Protein AF-A0A6P2AB53-F1 (afdb_monomer_lite)

Secondary structure (DSSP, 8-state):
-HHHHHHHHHHTT--HHHHHHHHH-S--S---------S--HHHHHHHHHH-TT--HHHHHHHHTS-HHHHHHHHHHTT--------

Structure (mmCIF, N/CA/C/O backbone):
data_AF-A0A6P2AB53-F1
#
_entry.id   AF-A0A6P2AB53-F1
#
loop_
_atom_site.group_PDB
_atom_site.id
_atom_site.type_symbol
_atom_site.label_atom_id
_atom_site.label_alt_id
_atom_site.label_comp_id
_atom_site.label_asym_id
_atom_site.label_entity_id
_atom_site.label_seq_id
_atom_site.pdbx_PDB_ins_code
_atom_site.Cartn_x
_atom_site.Cartn_y
_atom_site.Cartn_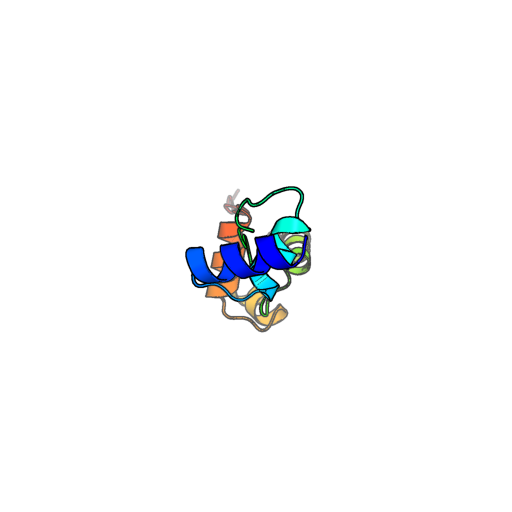z
_atom_site.occupancy
_atom_site.B_iso_or_equiv
_atom_site.auth_seq_id
_atom_site.auth_comp_id
_atom_site.auth_asym_id
_atom_site.auth_atom_id
_atom_site.pdbx_PDB_model_num
ATOM 1 N N . MET A 1 1 ? 16.156 2.129 -39.135 1.00 57.44 1 MET A N 1
ATOM 2 C CA . MET A 1 1 ? 15.691 2.155 -37.725 1.00 57.44 1 MET A CA 1
ATOM 3 C C . MET A 1 1 ? 15.546 0.752 -37.134 1.00 57.44 1 MET A C 1
ATOM 5 O O . MET A 1 1 ? 16.035 0.522 -36.037 1.00 57.44 1 MET A O 1
ATOM 9 N N . GLU A 1 2 ? 14.976 -0.202 -37.874 1.00 61.12 2 GLU A N 1
ATOM 10 C CA . GLU A 1 2 ? 14.760 -1.596 -37.438 1.00 61.12 2 GLU A CA 1
ATOM 11 C C . GLU A 1 2 ? 16.048 -2.365 -37.067 1.00 61.12 2 GLU A C 1
ATOM 13 O O . GLU A 1 2 ? 16.081 -3.070 -36.060 1.00 61.12 2 GLU A O 1
ATOM 18 N N . ALA A 1 3 ? 17.136 -2.177 -37.827 1.00 69.62 3 ALA A N 1
ATOM 19 C CA . ALA A 1 3 ? 18.420 -2.844 -37.573 1.00 69.62 3 ALA A CA 1
ATOM 20 C C . ALA A 1 3 ? 19.042 -2.460 -36.215 1.00 69.62 3 ALA A C 1
ATOM 22 O O . ALA A 1 3 ? 19.526 -3.327 -35.493 1.00 69.62 3 ALA A O 1
ATOM 23 N N . LYS A 1 4 ? 18.939 -1.182 -35.817 1.00 80.94 4 LYS A N 1
ATOM 24 C CA . LYS A 1 4 ? 19.437 -0.687 -34.519 1.00 80.94 4 LYS A CA 1
ATOM 25 C C . LYS A 1 4 ? 18.663 -1.280 -33.336 1.00 80.94 4 LYS A C 1
ATOM 27 O O . LYS A 1 4 ? 19.248 -1.571 -32.300 1.00 80.94 4 LYS A O 1
ATOM 32 N N . GLN A 1 5 ? 17.355 -1.498 -33.491 1.00 82.31 5 GLN A N 1
ATOM 33 C CA . GLN A 1 5 ? 16.533 -2.133 -32.454 1.00 82.31 5 GLN A CA 1
ATOM 34 C C . GLN A 1 5 ? 16.836 -3.631 -32.326 1.00 82.31 5 GLN A C 1
ATOM 36 O O . GLN A 1 5 ? 16.847 -4.163 -31.219 1.00 82.31 5 GLN A O 1
ATOM 41 N N . ALA A 1 6 ? 17.109 -4.310 -33.444 1.00 84.81 6 ALA A N 1
ATOM 42 C CA . ALA A 1 6 ? 17.511 -5.714 -33.445 1.00 84.81 6 ALA A CA 1
ATOM 43 C C . ALA A 1 6 ? 18.898 -5.923 -32.811 1.00 84.81 6 ALA A C 1
ATOM 45 O O . ALA A 1 6 ? 19.095 -6.881 -32.066 1.00 84.81 6 ALA A O 1
ATOM 46 N N . GLU A 1 7 ? 19.843 -5.016 -33.060 1.00 89.62 7 GLU A N 1
ATOM 47 C CA . GLU A 1 7 ? 21.157 -5.016 -32.412 1.00 89.62 7 GLU A CA 1
ATOM 48 C C . GLU A 1 7 ? 21.042 -4.772 -30.900 1.00 89.62 7 GLU A C 1
ATOM 50 O O . GLU A 1 7 ? 21.601 -5.528 -30.105 1.00 89.62 7 GLU A O 1
ATOM 55 N N . ALA A 1 8 ? 20.238 -3.785 -30.491 1.00 87.94 8 ALA A N 1
ATOM 56 C CA . ALA A 1 8 ? 19.950 -3.528 -29.082 1.00 87.94 8 ALA A CA 1
ATOM 57 C C . ALA A 1 8 ? 19.309 -4.749 -28.397 1.00 87.94 8 ALA A C 1
ATOM 59 O O . ALA A 1 8 ? 19.745 -5.141 -27.317 1.00 87.94 8 ALA A O 1
ATOM 60 N N . ALA A 1 9 ? 18.338 -5.410 -29.036 1.00 91.00 9 ALA A N 1
ATOM 61 C CA . ALA A 1 9 ? 17.713 -6.626 -28.510 1.00 91.00 9 ALA A CA 1
ATOM 62 C C . ALA A 1 9 ? 18.741 -7.740 -28.233 1.00 91.00 9 ALA A C 1
ATOM 64 O O . ALA A 1 9 ? 18.696 -8.370 -27.178 1.00 91.00 9 ALA A O 1
ATOM 65 N N . ARG A 1 10 ? 19.717 -7.933 -29.133 1.00 91.69 10 ARG A N 1
ATOM 66 C CA . ARG A 1 10 ? 20.814 -8.900 -28.940 1.00 91.69 10 ARG A CA 1
ATOM 67 C C . ARG A 1 10 ? 21.752 -8.486 -27.808 1.00 91.69 10 ARG A C 1
ATOM 69 O O . ARG A 1 10 ? 22.093 -9.318 -26.975 1.00 91.69 10 ARG A O 1
ATOM 76 N N . ARG A 1 11 ? 22.142 -7.208 -27.753 1.00 93.62 11 ARG A N 1
ATOM 77 C CA . ARG A 1 11 ? 23.067 -6.671 -26.741 1.00 93.62 11 ARG A CA 1
ATOM 78 C C . ARG A 1 11 ? 22.495 -6.734 -25.325 1.00 93.62 11 ARG A C 1
ATOM 80 O O . ARG A 1 11 ? 23.224 -7.053 -24.394 1.00 93.62 11 ARG A O 1
ATOM 87 N N . TYR A 1 12 ? 21.208 -6.435 -25.174 1.00 88.88 12 TYR A N 1
ATOM 88 C CA . TYR A 1 12 ? 20.513 -6.432 -23.884 1.00 88.88 12 TYR A CA 1
ATOM 89 C C . TYR A 1 12 ? 19.795 -7.754 -23.575 1.00 88.88 12 TYR A C 1
ATOM 91 O O . TYR A 1 12 ? 19.152 -7.850 -22.536 1.00 88.88 12 TYR A O 1
ATOM 99 N N . GLN A 1 13 ? 19.896 -8.762 -24.454 1.00 92.94 13 GLN A N 1
ATOM 100 C CA . GLN A 1 13 ? 19.257 -10.080 -24.309 1.00 92.94 13 GLN A CA 1
ATOM 101 C C . GLN A 1 13 ? 17.747 -10.004 -24.016 1.00 92.94 13 GLN A C 1
ATOM 103 O O . GLN A 1 13 ? 17.193 -10.793 -23.254 1.00 92.94 13 GLN A O 1
ATOM 108 N N . VAL A 1 14 ? 17.065 -9.044 -24.638 1.00 91.94 14 VAL A N 1
ATOM 109 C CA . VAL A 1 14 ? 15.616 -8.845 -24.515 1.00 91.94 14 VAL A CA 1
ATOM 110 C C . VAL A 1 14 ? 14.937 -9.061 -25.857 1.00 91.94 14 VAL A C 1
ATOM 112 O O . VAL A 1 14 ? 15.554 -8.965 -26.919 1.00 91.94 14 VAL A O 1
ATOM 115 N N . SER A 1 15 ? 13.635 -9.335 -25.832 1.00 90.19 15 SER A N 1
ATOM 116 C CA . SER A 1 15 ? 12.867 -9.448 -27.068 1.00 90.19 15 SER A CA 1
ATOM 117 C C . SER A 1 15 ? 12.864 -8.119 -27.832 1.00 90.19 15 SER A C 1
ATOM 119 O O . SER A 1 15 ? 12.858 -7.030 -27.251 1.00 90.19 15 SER A O 1
ATOM 121 N N . ARG A 1 16 ? 12.796 -8.200 -29.165 1.00 88.25 16 ARG A N 1
ATOM 122 C CA . ARG A 1 16 ? 12.629 -7.022 -30.030 1.00 88.25 16 ARG A CA 1
ATOM 123 C C . ARG A 1 16 ? 11.389 -6.201 -29.650 1.00 88.25 16 ARG A C 1
ATOM 125 O O . ARG A 1 16 ? 11.406 -4.978 -29.759 1.00 88.25 16 ARG A O 1
ATOM 132 N N . TRP A 1 17 ? 10.345 -6.877 -29.166 1.00 90.06 17 TRP A N 1
ATOM 133 C CA . TRP A 1 17 ? 9.125 -6.248 -28.669 1.00 90.06 17 TRP A CA 1
ATOM 134 C C . TRP A 1 17 ? 9.386 -5.346 -27.454 1.00 90.06 17 TRP A C 1
ATOM 136 O O . TRP A 1 17 ? 8.929 -4.208 -27.460 1.00 90.06 17 TRP A O 1
ATOM 146 N N . CYS A 1 18 ? 10.187 -5.782 -26.471 1.00 87.62 18 CYS A N 1
ATOM 147 C CA . CYS A 1 18 ? 10.570 -4.937 -25.330 1.00 87.62 18 CYS A CA 1
ATOM 148 C C . CYS A 1 18 ? 11.310 -3.669 -25.770 1.00 87.62 18 CYS A C 1
ATOM 150 O O . CYS A 1 18 ? 11.004 -2.583 -25.289 1.00 87.62 18 CYS A O 1
ATOM 152 N N . VAL A 1 19 ? 12.254 -3.788 -26.711 1.00 89.50 19 VAL A N 1
ATOM 153 C CA . VAL A 1 19 ? 13.007 -2.628 -27.226 1.00 89.50 19 VAL A CA 1
ATOM 154 C C . VAL A 1 19 ? 12.073 -1.634 -27.919 1.00 89.50 19 VAL A C 1
ATOM 156 O O . VAL A 1 19 ? 12.184 -0.430 -27.705 1.00 89.50 19 VAL A O 1
ATOM 159 N N . GLN A 1 20 ? 11.117 -2.126 -28.712 1.00 89.56 20 GLN A N 1
ATOM 160 C CA . GLN A 1 20 ? 10.104 -1.271 -29.332 1.00 89.56 20 GLN A CA 1
ATOM 161 C C . GLN A 1 20 ? 9.180 -0.610 -28.308 1.00 89.56 20 GLN A C 1
ATOM 163 O O . GLN A 1 20 ? 8.873 0.570 -28.458 1.00 89.56 20 GLN A O 1
ATOM 168 N N . ASP A 1 21 ? 8.739 -1.341 -27.283 1.00 88.12 21 ASP A N 1
ATOM 169 C CA . ASP A 1 21 ? 7.912 -0.803 -26.201 1.00 88.12 21 ASP A CA 1
ATOM 170 C C . ASP A 1 21 ? 8.644 0.309 -25.436 1.00 88.12 21 ASP A C 1
ATOM 172 O O . ASP A 1 21 ? 8.068 1.364 -25.189 1.00 88.12 21 ASP A O 1
ATOM 176 N N . TRP A 1 22 ? 9.938 0.143 -25.150 1.00 89.50 22 TRP A N 1
ATOM 177 C CA . TRP A 1 22 ? 10.747 1.183 -24.508 1.00 89.50 22 TRP A CA 1
ATOM 178 C C . TRP A 1 22 ? 10.925 2.420 -25.385 1.00 89.50 22 TRP A C 1
ATOM 180 O O . TRP A 1 22 ? 10.782 3.528 -24.883 1.00 89.50 22 TRP A O 1
ATOM 190 N N . CYS A 1 23 ? 11.169 2.254 -26.690 1.00 88.44 23 CYS A N 1
ATOM 191 C CA . CYS A 1 23 ? 11.272 3.385 -27.618 1.00 88.44 23 CYS A CA 1
ATOM 192 C C . CYS A 1 23 ? 9.961 4.174 -27.770 1.00 88.44 23 CYS A C 1
ATOM 194 O O . CYS A 1 23 ? 10.003 5.328 -28.182 1.00 88.44 23 CYS A O 1
ATOM 196 N N . LYS A 1 24 ? 8.807 3.561 -27.478 1.00 88.56 24 LYS A N 1
ATOM 197 C CA . LYS A 1 24 ? 7.497 4.230 -27.508 1.00 88.56 24 LYS A CA 1
ATOM 198 C C . LYS A 1 24 ? 7.185 4.999 -26.224 1.00 88.56 24 LYS A C 1
ATOM 200 O O . LYS A 1 24 ? 6.279 5.825 -26.228 1.00 88.56 24 LYS A O 1
ATOM 205 N N . ARG A 1 25 ? 7.877 4.708 -25.121 1.00 86.25 25 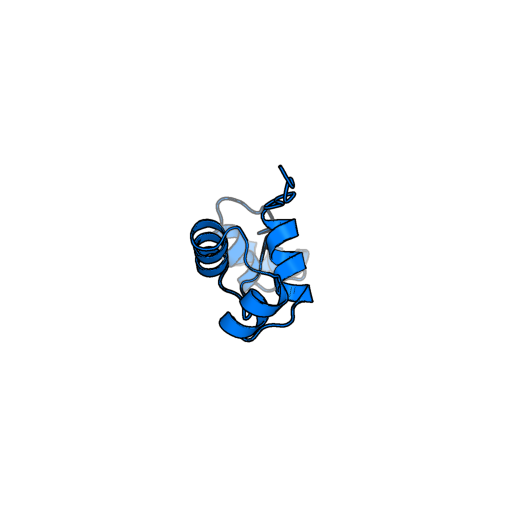ARG A N 1
ATOM 206 C CA . ARG A 1 25 ? 7.642 5.359 -23.829 1.00 86.25 25 ARG A CA 1
ATOM 207 C C . ARG A 1 25 ? 8.468 6.632 -23.726 1.00 86.25 25 ARG A C 1
ATOM 209 O O . ARG A 1 25 ? 9.670 6.615 -23.950 1.00 86.25 25 ARG A O 1
ATOM 216 N N . GLU A 1 26 ? 7.836 7.710 -23.279 1.00 84.06 26 GLU A N 1
ATOM 217 C CA . GLU A 1 26 ? 8.527 8.968 -22.962 1.00 84.06 26 GLU A CA 1
ATOM 218 C C . GLU A 1 26 ? 9.407 8.838 -21.708 1.00 84.06 26 GLU A C 1
ATOM 220 O O . GLU A 1 26 ? 10.441 9.486 -21.592 1.00 84.06 26 GLU A O 1
ATOM 225 N N . ASN A 1 27 ? 9.011 7.970 -20.770 1.00 86.69 27 ASN A N 1
ATOM 226 C CA . ASN A 1 27 ? 9.716 7.725 -19.516 1.00 86.69 27 ASN A CA 1
ATOM 227 C C . ASN A 1 27 ? 9.979 6.225 -19.331 1.00 86.69 27 ASN A C 1
ATOM 229 O 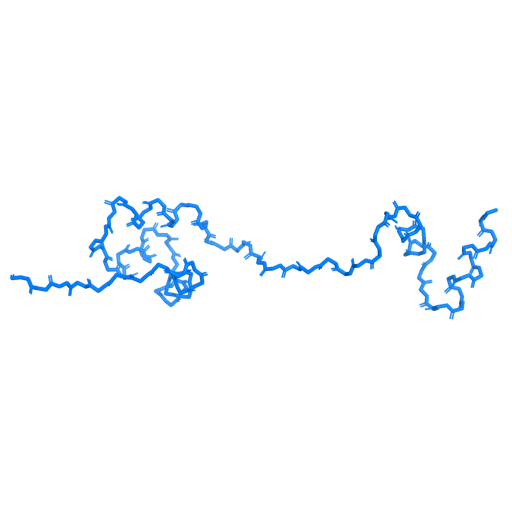O . ASN A 1 27 ? 9.046 5.423 -19.282 1.00 86.69 27 ASN A O 1
ATOM 233 N N . LEU A 1 28 ? 11.249 5.850 -19.158 1.00 85.62 28 LEU A N 1
ATOM 234 C CA . LEU A 1 28 ? 11.673 4.462 -18.915 1.00 85.62 28 LEU A CA 1
ATOM 235 C C . LEU A 1 28 ? 11.617 4.061 -17.431 1.00 85.62 28 LEU A C 1
ATOM 237 O O . LEU A 1 28 ? 12.032 2.963 -17.061 1.00 85.62 28 LEU A O 1
ATOM 241 N N . ASN A 1 29 ? 11.099 4.937 -16.569 1.00 87.69 29 ASN A N 1
ATOM 242 C CA . ASN A 1 29 ? 10.969 4.635 -15.152 1.00 87.69 29 ASN A CA 1
ATOM 243 C C . ASN A 1 29 ? 10.059 3.414 -14.935 1.00 87.69 29 ASN A C 1
ATOM 245 O O . ASN A 1 29 ? 9.012 3.291 -15.580 1.00 87.69 29 ASN A O 1
ATOM 249 N N . PRO A 1 30 ? 10.419 2.512 -14.006 1.00 82.38 30 PRO A N 1
ATOM 250 C CA . PRO A 1 30 ? 9.602 1.348 -13.718 1.00 82.38 30 PRO A CA 1
ATOM 251 C C . PRO A 1 30 ? 8.240 1.786 -13.178 1.00 82.38 30 PRO A C 1
ATOM 253 O O . PRO A 1 30 ? 8.146 2.591 -12.246 1.00 82.38 30 PRO A O 1
ATOM 256 N N . VAL A 1 31 ? 7.174 1.208 -13.732 1.00 82.25 31 VAL A N 1
ATOM 257 C CA . VAL A 1 31 ? 5.816 1.422 -13.228 1.00 82.25 31 VAL A CA 1
ATOM 258 C C . VAL A 1 31 ? 5.703 0.743 -11.865 1.00 82.25 31 VAL A C 1
ATOM 260 O O . VAL A 1 31 ? 5.613 -0.481 -11.760 1.00 82.25 31 VAL A O 1
ATOM 263 N N . LYS A 1 32 ? 5.720 1.539 -10.793 1.00 82.06 32 LYS A N 1
ATOM 264 C CA . LYS A 1 32 ? 5.521 1.031 -9.434 1.00 82.06 32 LYS A CA 1
ATOM 265 C C . LYS A 1 32 ? 4.038 0.747 -9.223 1.00 82.06 32 LYS A C 1
ATOM 267 O O . LYS A 1 32 ? 3.240 1.663 -9.046 1.00 82.06 32 LYS A O 1
ATOM 272 N N . VAL A 1 33 ? 3.669 -0.532 -9.206 1.00 78.69 33 VAL A N 1
ATOM 273 C CA . VAL A 1 33 ? 2.314 -0.953 -8.829 1.00 78.69 33 VAL A CA 1
ATOM 274 C C . VAL A 1 33 ? 2.146 -0.730 -7.328 1.00 78.69 33 VAL A C 1
ATOM 276 O O . VAL A 1 33 ? 2.614 -1.521 -6.514 1.00 78.69 33 VAL A O 1
ATOM 279 N N . THR A 1 34 ? 1.502 0.372 -6.956 1.00 75.38 34 THR A N 1
ATOM 280 C CA . THR A 1 34 ? 1.347 0.778 -5.552 1.00 75.38 34 THR A CA 1
ATOM 281 C C . THR A 1 34 ? 0.326 -0.079 -4.812 1.00 75.38 34 THR A C 1
ATOM 283 O O . THR A 1 34 ? 0.558 -0.455 -3.663 1.00 75.38 34 THR A O 1
ATOM 286 N N . ARG A 1 35 ? -0.799 -0.420 -5.451 1.00 68.69 35 ARG A N 1
ATOM 287 C CA . ARG A 1 35 ? -1.854 -1.265 -4.875 1.00 68.69 35 ARG A CA 1
ATOM 288 C C . ARG A 1 35 ? -2.556 -2.084 -5.952 1.00 68.69 35 ARG A C 1
ATOM 290 O O . ARG A 1 35 ? -2.803 -1.591 -7.045 1.00 68.69 35 ARG A O 1
ATOM 297 N N . ARG A 1 36 ? -2.914 -3.329 -5.621 1.00 72.75 36 ARG A N 1
ATOM 298 C CA . ARG A 1 36 ? -3.811 -4.165 -6.435 1.00 72.75 36 ARG A CA 1
ATOM 299 C C . ARG A 1 36 ? -5.184 -4.202 -5.768 1.00 72.75 36 ARG A C 1
ATOM 301 O O . ARG A 1 36 ? -5.272 -4.602 -4.605 1.00 72.75 36 ARG A O 1
ATOM 308 N N . SER A 1 37 ? -6.239 -3.818 -6.480 1.00 68.75 37 SER A N 1
ATOM 309 C CA . SER A 1 37 ? -7.612 -4.090 -6.051 1.00 68.75 37 SER A CA 1
ATOM 310 C C . SER A 1 37 ? -7.888 -5.580 -6.263 1.00 68.75 37 SER A C 1
ATOM 312 O O . SER A 1 37 ? -7.846 -6.089 -7.378 1.00 68.75 37 SER A O 1
ATOM 314 N N . ARG A 1 38 ? -8.063 -6.322 -5.165 1.00 79.00 38 ARG A N 1
ATOM 315 C CA . ARG A 1 38 ? -8.530 -7.716 -5.211 1.00 79.00 38 ARG A CA 1
ATOM 316 C C . ARG A 1 38 ? -10.035 -7.729 -4.936 1.00 79.00 38 ARG A C 1
ATOM 318 O O . ARG A 1 38 ? -10.790 -7.097 -5.653 1.00 79.00 38 ARG A O 1
ATOM 325 N N . LYS A 1 39 ? -10.457 -8.396 -3.861 1.00 78.06 39 LYS A N 1
ATOM 326 C CA . LYS A 1 39 ? -11.862 -8.566 -3.464 1.00 78.06 39 LYS A CA 1
ATOM 327 C C . LYS A 1 39 ? -12.463 -7.386 -2.684 1.00 78.06 39 LYS A C 1
ATOM 329 O O . LYS A 1 39 ? -13.603 -7.479 -2.261 1.00 78.06 39 LYS A O 1
ATOM 334 N N . LEU A 1 40 ? -11.699 -6.323 -2.435 1.00 81.06 40 LEU A N 1
ATOM 335 C CA . LEU A 1 40 ? -12.133 -5.199 -1.605 1.00 81.06 40 LEU A CA 1
ATOM 336 C C . LEU A 1 40 ? -12.112 -3.909 -2.422 1.00 81.06 40 LEU A C 1
ATOM 338 O O . LEU A 1 40 ? -11.047 -3.501 -2.899 1.00 81.06 40 LEU A O 1
ATOM 342 N N . ASP A 1 41 ? -13.277 -3.274 -2.534 1.00 85.62 41 ASP A N 1
ATOM 343 C CA . ASP A 1 41 ? -13.398 -1.908 -3.027 1.00 85.62 41 ASP A CA 1
ATOM 344 C C . ASP A 1 41 ? -13.099 -0.923 -1.886 1.00 85.62 41 ASP A C 1
ATOM 346 O O . ASP A 1 41 ? -13.756 -0.891 -0.843 1.00 85.62 41 ASP A O 1
ATOM 350 N N . TRP A 1 42 ? -12.061 -0.120 -2.094 1.00 82.69 42 TRP A N 1
ATOM 351 C CA . TRP A 1 42 ? -11.552 0.835 -1.118 1.00 82.69 42 TRP A CA 1
ATOM 352 C C . TRP A 1 42 ? -12.420 2.087 -1.012 1.00 82.69 42 TRP A C 1
ATOM 354 O O . TRP A 1 42 ? -12.513 2.667 0.068 1.00 82.69 42 TRP A O 1
ATOM 364 N N . ASN A 1 43 ? -13.065 2.496 -2.106 1.00 86.75 43 ASN A N 1
ATOM 365 C CA . ASN A 1 43 ? -13.986 3.626 -2.099 1.00 86.75 43 ASN A CA 1
ATOM 366 C C . ASN A 1 43 ? -15.263 3.252 -1.350 1.00 86.75 43 ASN A C 1
ATOM 368 O O . ASN A 1 43 ? -15.728 4.029 -0.516 1.00 86.75 43 ASN A O 1
ATOM 372 N N . ALA A 1 44 ? -15.768 2.036 -1.575 1.00 87.12 44 ALA A N 1
ATOM 373 C CA . ALA A 1 44 ? -16.911 1.516 -0.833 1.00 87.12 44 ALA A CA 1
ATOM 374 C C . ALA A 1 44 ? -16.604 1.413 0.671 1.00 87.12 44 ALA A C 1
ATOM 376 O O . ALA A 1 44 ? -17.394 1.882 1.490 1.00 87.12 44 ALA A O 1
ATOM 377 N N . LEU A 1 45 ? -15.423 0.899 1.043 1.00 87.88 45 LEU A N 1
ATOM 378 C CA . LEU A 1 45 ? -15.000 0.851 2.446 1.00 87.88 45 LEU A CA 1
ATOM 379 C C . LEU A 1 45 ? -14.841 2.255 3.049 1.00 87.88 45 LEU A C 1
ATOM 381 O O . LEU A 1 45 ? -15.215 2.475 4.196 1.00 87.88 45 LEU A O 1
ATOM 385 N N . LYS A 1 46 ? -14.313 3.225 2.294 1.00 87.81 46 LYS A N 1
ATOM 386 C CA . LYS A 1 46 ? -14.186 4.611 2.765 1.00 87.81 46 LYS A CA 1
ATOM 387 C C . LYS A 1 46 ? -15.552 5.236 3.059 1.00 87.81 46 LYS A C 1
ATOM 389 O O . LYS A 1 46 ? -15.676 5.905 4.083 1.00 87.81 46 LYS A O 1
ATOM 394 N N . ARG A 1 47 ? -16.551 5.001 2.202 1.00 88.88 47 ARG A N 1
ATOM 395 C CA . ARG A 1 47 ? -17.923 5.483 2.409 1.00 88.88 47 ARG A CA 1
ATOM 396 C C . ARG A 1 47 ? -18.567 4.829 3.634 1.00 88.88 47 ARG A C 1
ATOM 398 O O . ARG A 1 47 ? -19.041 5.541 4.509 1.00 88.88 47 ARG A O 1
ATOM 405 N N . ASP A 1 48 ? -18.450 3.509 3.774 1.00 87.88 48 ASP A N 1
ATOM 406 C CA . ASP A 1 48 ? -18.972 2.768 4.935 1.00 87.88 48 ASP A CA 1
ATOM 407 C C . ASP A 1 48 ? -18.321 3.218 6.263 1.00 87.88 48 ASP A C 1
ATOM 409 O O . ASP A 1 48 ? -18.949 3.202 7.322 1.00 87.88 48 ASP A O 1
ATOM 413 N N . VAL A 1 49 ? -17.059 3.666 6.251 1.00 86.69 49 VAL A N 1
ATOM 414 C CA . VAL A 1 49 ? -16.405 4.262 7.437 1.00 86.69 49 VAL A CA 1
ATOM 415 C C . VAL A 1 49 ? -16.991 5.622 7.807 1.00 86.69 49 VAL A C 1
ATOM 417 O O . VAL A 1 49 ? -17.097 5.914 8.997 1.00 86.69 49 VAL A O 1
ATOM 420 N N . GLN A 1 50 ? -17.393 6.425 6.822 1.00 85.75 50 GLN A N 1
ATOM 421 C CA . GLN A 1 50 ? -18.030 7.725 7.048 1.00 85.75 50 GLN A CA 1
ATOM 422 C C . GLN A 1 50 ? -19.482 7.579 7.515 1.00 85.75 50 GLN A C 1
ATOM 424 O O . GLN A 1 50 ? -19.884 8.260 8.452 1.00 85.75 50 GLN A O 1
ATOM 429 N N . GLU A 1 51 ? -20.245 6.680 6.892 1.00 87.88 51 GLU A N 1
ATOM 430 C CA . GLU A 1 51 ? -21.658 6.434 7.213 1.00 87.88 51 GLU A CA 1
ATOM 431 C C . GLU A 1 51 ? -21.825 5.750 8.576 1.00 87.88 51 GLU A C 1
ATOM 433 O O . GLU A 1 51 ? -22.763 6.042 9.316 1.00 87.88 51 GLU A O 1
ATOM 438 N N . HIS A 1 52 ? -20.894 4.865 8.945 1.00 85.44 52 HIS A N 1
ATOM 439 C CA . HIS A 1 52 ? -20.965 4.101 10.188 1.00 85.44 52 HIS A CA 1
ATOM 440 C C . HIS A 1 52 ? -19.677 4.216 11.006 1.00 85.44 52 HIS A C 1
ATOM 442 O O . HIS A 1 52 ? -18.920 3.248 11.095 1.00 85.44 52 HIS A O 1
ATOM 448 N N . PRO A 1 53 ? -19.396 5.356 11.656 1.00 80.38 53 PRO A N 1
ATOM 449 C CA . PRO A 1 53 ? -18.134 5.574 12.373 1.00 80.38 53 PRO A CA 1
ATOM 450 C C . PRO A 1 53 ? -17.936 4.658 13.594 1.00 80.38 53 PRO A C 1
ATOM 452 O O . PRO A 1 53 ? -1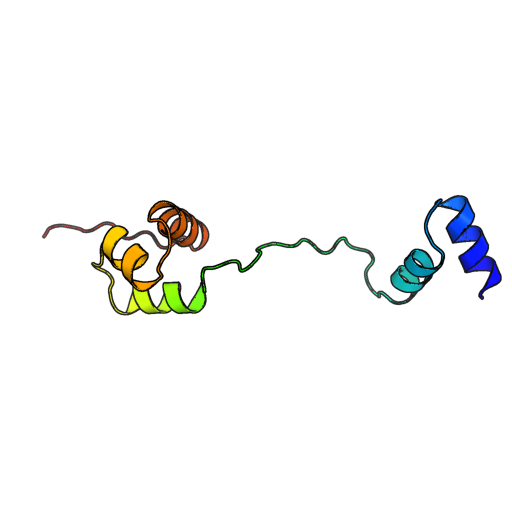6.806 4.490 14.065 1.00 80.38 53 PRO A O 1
ATOM 455 N N . ASP A 1 54 ? -19.010 4.056 14.110 1.00 81.56 54 ASP A N 1
ATOM 456 C CA . ASP A 1 54 ? -18.993 3.180 15.286 1.00 81.56 54 ASP A CA 1
ATOM 457 C C . ASP A 1 54 ? -19.021 1.679 14.976 1.00 81.56 54 ASP A C 1
ATOM 459 O O . ASP A 1 54 ? -18.807 0.885 15.900 1.00 81.56 54 ASP A O 1
ATOM 463 N N . ALA A 1 55 ? -19.197 1.296 13.706 1.00 84.94 55 ALA A N 1
ATOM 464 C CA . ALA A 1 55 ? -19.270 -0.104 13.298 1.00 84.94 55 ALA A CA 1
ATOM 465 C C . ALA A 1 55 ? -17.963 -0.858 13.572 1.00 84.94 55 ALA A C 1
ATOM 467 O O . ALA A 1 55 ? -16.855 -0.388 13.268 1.00 84.94 55 ALA A O 1
ATOM 468 N N . LEU A 1 56 ? -18.110 -2.062 14.119 1.00 86.75 56 LEU A N 1
ATOM 469 C CA . LEU A 1 56 ? -17.024 -2.977 14.434 1.00 86.75 56 LEU A CA 1
ATOM 470 C C . LEU A 1 56 ? -16.410 -3.556 13.156 1.00 86.75 56 LEU A C 1
ATOM 472 O O . LEU A 1 56 ? -17.059 -3.715 12.124 1.00 86.75 56 LEU A O 1
ATOM 476 N N . LEU A 1 57 ? -15.144 -3.973 13.244 1.00 87.62 57 LEU A N 1
ATOM 477 C CA . LEU A 1 57 ? -14.453 -4.625 12.123 1.00 87.62 57 LEU A CA 1
ATOM 478 C C . LEU A 1 57 ? -15.153 -5.916 11.666 1.00 87.62 57 LEU A C 1
ATOM 480 O O . LEU A 1 57 ? -15.063 -6.259 10.492 1.00 87.62 57 LEU A O 1
ATOM 484 N N . ARG A 1 58 ? -15.839 -6.618 12.582 1.00 88.62 58 ARG A N 1
ATOM 485 C CA . ARG A 1 58 ? -16.635 -7.820 12.280 1.00 88.62 58 ARG A CA 1
ATOM 486 C C . ARG A 1 58 ? -17.852 -7.503 11.416 1.00 88.62 58 ARG A C 1
ATOM 488 O O . ARG A 1 58 ? -18.031 -8.145 10.392 1.00 88.62 58 ARG A O 1
ATOM 495 N N . GLU A 1 59 ? -18.612 -6.477 11.781 1.00 89.75 59 GLU A N 1
ATOM 496 C CA . GLU A 1 59 ? -19.814 -6.068 11.044 1.00 89.75 59 GLU A CA 1
ATOM 497 C C . GLU A 1 59 ? -19.456 -5.597 9.632 1.00 89.75 59 GLU A C 1
ATOM 499 O O . GLU A 1 59 ? -20.100 -5.965 8.655 1.00 89.75 59 GLU A O 1
ATOM 504 N N . ARG A 1 60 ? -18.360 -4.840 9.498 1.00 89.06 60 ARG A N 1
ATOM 505 C CA . ARG A 1 60 ? -17.852 -4.428 8.183 1.00 89.06 60 ARG A CA 1
ATOM 506 C C . ARG A 1 60 ? -17.396 -5.633 7.359 1.00 89.06 60 ARG A C 1
ATOM 508 O O . ARG A 1 60 ? -17.686 -5.719 6.173 1.00 89.06 60 ARG A O 1
ATOM 515 N N . ALA A 1 61 ? -16.684 -6.571 7.977 1.00 89.50 61 ALA A N 1
ATOM 516 C CA . ALA A 1 61 ? -16.220 -7.783 7.310 1.00 89.50 61 ALA A CA 1
ATOM 517 C C . ALA A 1 61 ? -17.379 -8.614 6.738 1.00 89.50 61 ALA A C 1
ATOM 519 O O . ALA A 1 61 ? -17.277 -9.086 5.608 1.00 89.50 61 ALA A O 1
ATOM 520 N N . GLU A 1 62 ? -18.482 -8.721 7.478 1.00 90.19 62 GLU A N 1
ATOM 521 C CA . GLU A 1 62 ? -19.701 -9.404 7.042 1.00 90.19 62 GLU A CA 1
ATOM 522 C C . GLU A 1 62 ? -20.368 -8.694 5.857 1.00 90.19 62 GLU A C 1
ATOM 524 O O . GLU A 1 62 ? -20.627 -9.331 4.838 1.00 90.19 62 GLU A O 1
ATOM 529 N N . ARG A 1 63 ? -20.521 -7.362 5.915 1.00 88.00 63 ARG A N 1
ATOM 530 C CA . ARG A 1 63 ? -21.074 -6.552 4.806 1.00 88.00 63 ARG A CA 1
ATOM 531 C C . ARG A 1 63 ? -20.293 -6.700 3.503 1.00 88.00 63 ARG A C 1
ATOM 533 O O . ARG A 1 63 ? -20.883 -6.774 2.431 1.00 88.00 63 ARG A O 1
ATOM 540 N N . PHE A 1 64 ? -18.965 -6.720 3.592 1.00 86.81 64 PHE A N 1
ATOM 541 C CA . PHE A 1 64 ? -18.087 -6.824 2.425 1.00 86.81 64 PHE A CA 1
ATOM 542 C C . PHE A 1 64 ? -17.754 -8.277 2.043 1.00 86.81 64 PHE A C 1
ATOM 544 O O . PHE A 1 64 ? -17.067 -8.492 1.046 1.00 86.81 64 PHE A O 1
ATOM 551 N N . GLY A 1 65 ? -18.197 -9.277 2.815 1.00 88.69 65 GLY A N 1
ATOM 552 C CA . GLY A 1 65 ? -17.880 -10.689 2.575 1.00 88.69 65 GLY A CA 1
ATOM 553 C C . GLY A 1 65 ? -16.377 -11.001 2.622 1.00 88.69 65 GLY A C 1
ATOM 554 O O . GLY A 1 65 ? -15.888 -11.882 1.910 1.00 88.69 65 GLY A O 1
ATOM 555 N N . VAL A 1 66 ? -15.610 -10.254 3.420 1.00 88.31 66 VAL A N 1
ATOM 556 C CA . VAL A 1 66 ? -14.149 -10.388 3.536 1.00 88.31 66 VAL A CA 1
ATOM 557 C C . VAL A 1 66 ? -13.739 -10.784 4.949 1.00 88.31 66 VAL A C 1
ATOM 559 O O . VAL A 1 66 ? -14.491 -10.660 5.904 1.00 88.31 66 VAL A O 1
ATOM 562 N N . ASN A 1 67 ? -12.497 -11.238 5.117 1.00 90.19 67 ASN A N 1
ATOM 563 C CA . ASN A 1 67 ? -11.957 -11.500 6.448 1.00 90.19 67 ASN A CA 1
ATOM 564 C C . ASN A 1 67 ? -11.767 -10.182 7.230 1.00 90.19 67 ASN A C 1
ATOM 566 O O . ASN A 1 67 ? -11.255 -9.200 6.689 1.00 90.19 67 ASN A O 1
ATOM 570 N N . ILE A 1 68 ? -12.070 -10.195 8.530 1.00 90.69 68 ILE A N 1
ATOM 571 C CA . ILE A 1 68 ? -11.831 -9.108 9.498 1.00 90.69 68 ILE A CA 1
ATOM 572 C C . ILE A 1 68 ? -10.418 -8.522 9.361 1.00 90.69 68 ILE A C 1
ATOM 574 O O . ILE A 1 68 ? -10.240 -7.302 9.340 1.00 90.69 68 ILE A O 1
ATOM 578 N N . LYS A 1 69 ? -9.395 -9.379 9.217 1.00 90.06 69 LYS A N 1
ATOM 579 C CA . LYS A 1 69 ? -8.006 -8.918 9.056 1.00 90.06 69 LYS A CA 1
ATOM 580 C C . LYS A 1 69 ? -7.814 -8.091 7.783 1.00 90.06 69 LYS A C 1
ATOM 582 O O . LYS A 1 69 ? -7.056 -7.128 7.809 1.00 90.06 69 LYS A O 1
ATOM 587 N N . ALA A 1 70 ? -8.496 -8.429 6.687 1.00 88.25 70 ALA A N 1
ATOM 588 C CA . ALA A 1 70 ? -8.399 -7.678 5.436 1.00 88.25 70 ALA A CA 1
ATOM 589 C C . ALA A 1 70 ? -8.932 -6.247 5.600 1.00 88.25 70 ALA A C 1
ATOM 591 O O . ALA A 1 70 ? -8.284 -5.306 5.145 1.00 88.25 70 ALA A O 1
ATOM 592 N N . ILE A 1 71 ? -10.044 -6.076 6.324 1.00 89.06 71 ILE A N 1
ATOM 593 C CA . ILE A 1 71 ? -10.600 -4.755 6.657 1.00 89.06 71 ILE A CA 1
ATOM 594 C C . ILE A 1 71 ? -9.617 -3.976 7.532 1.00 89.06 71 ILE A C 1
ATOM 596 O O . ILE A 1 71 ? -9.333 -2.815 7.250 1.00 89.06 71 ILE A O 1
ATOM 600 N N . TRP A 1 72 ? -9.028 -4.613 8.548 1.00 89.06 72 TRP A N 1
ATOM 601 C CA . TRP A 1 72 ? -8.019 -3.969 9.394 1.00 89.06 72 TRP A CA 1
ATOM 602 C C . TRP A 1 72 ? -6.800 -3.481 8.596 1.00 89.06 72 TRP A C 1
ATOM 604 O O . TRP A 1 72 ? -6.398 -2.324 8.731 1.00 89.06 72 TRP A O 1
ATOM 614 N N . TYR A 1 73 ? -6.237 -4.325 7.721 1.00 89.44 73 TYR A N 1
ATOM 615 C CA . TYR A 1 73 ? -5.134 -3.927 6.840 1.00 89.44 73 TYR A CA 1
ATOM 616 C C . TYR A 1 73 ? -5.538 -2.771 5.924 1.00 89.44 73 TYR A C 1
ATOM 618 O O . TYR A 1 73 ? -4.742 -1.853 5.721 1.00 89.44 73 TYR A O 1
ATOM 626 N N . ALA A 1 74 ? -6.767 -2.790 5.404 1.00 88.31 74 ALA A N 1
ATOM 627 C CA . ALA A 1 74 ? -7.271 -1.737 4.542 1.00 88.31 74 ALA A CA 1
ATOM 628 C C . ALA A 1 74 ? -7.407 -0.397 5.280 1.00 88.31 74 ALA A C 1
ATOM 630 O O . ALA A 1 74 ? -6.889 0.622 4.823 1.00 88.31 74 ALA A O 1
ATOM 631 N N . LEU A 1 75 ? -8.000 -0.395 6.472 1.00 87.94 75 LEU A N 1
ATOM 632 C CA . LEU A 1 75 ? -8.121 0.801 7.311 1.00 87.94 75 LEU A CA 1
ATOM 633 C C . LEU A 1 75 ? -6.753 1.356 7.721 1.00 87.94 75 LEU A C 1
ATOM 635 O O . LEU A 1 75 ? -6.513 2.559 7.600 1.00 87.94 75 LEU A O 1
ATOM 639 N N . LYS A 1 76 ? -5.815 0.478 8.101 1.00 88.06 76 LYS A N 1
ATOM 640 C CA . LYS A 1 76 ? -4.429 0.858 8.412 1.00 88.06 76 LYS A CA 1
ATOM 641 C C . LYS A 1 76 ? -3.739 1.505 7.211 1.00 88.06 76 LYS A C 1
ATOM 643 O O . LYS A 1 76 ? -3.068 2.524 7.355 1.00 88.06 76 LYS A O 1
ATOM 648 N N . GLN A 1 77 ? -3.927 0.948 6.016 1.00 86.38 77 GLN A N 1
ATOM 649 C CA . GLN A 1 77 ? -3.386 1.495 4.774 1.00 86.38 77 GLN A CA 1
ATOM 650 C C . GLN A 1 77 ? -4.004 2.843 4.376 1.00 86.38 77 GLN A C 1
ATOM 652 O O . GLN A 1 77 ? -3.308 3.661 3.773 1.00 86.38 77 GLN A O 1
ATOM 657 N N . MET A 1 78 ? -5.272 3.072 4.720 1.00 84.00 78 MET A N 1
ATOM 658 C CA . MET A 1 78 ? -5.976 4.343 4.523 1.00 84.00 78 MET A CA 1
ATOM 659 C C . MET A 1 78 ? -5.733 5.360 5.646 1.00 84.00 78 MET A C 1
ATOM 661 O O . MET A 1 78 ? -6.235 6.476 5.559 1.00 84.00 78 MET A O 1
ATOM 665 N N . LYS A 1 79 ? -4.976 4.995 6.693 1.00 83.38 79 LYS A N 1
ATOM 666 C CA . LYS A 1 79 ? -4.748 5.807 7.901 1.00 83.38 79 LYS A CA 1
ATOM 667 C C . LYS A 1 79 ? -6.045 6.247 8.602 1.00 83.38 79 LYS A C 1
ATOM 669 O O . LYS A 1 79 ? -6.054 7.252 9.306 1.00 83.38 79 LYS A O 1
ATOM 674 N N . GLN A 1 80 ? -7.128 5.485 8.444 1.00 77.06 80 GLN A N 1
ATOM 675 C CA . GLN A 1 80 ? -8.383 5.733 9.147 1.00 77.06 80 GLN A CA 1
ATOM 676 C C . GLN A 1 80 ? -8.370 4.969 10.470 1.00 77.06 80 GLN A C 1
ATOM 678 O O . GLN A 1 80 ? -8.610 3.764 10.512 1.00 77.06 80 GLN A O 1
ATOM 683 N N . SER A 1 81 ? -8.031 5.678 11.544 1.00 72.44 81 SER A N 1
ATOM 684 C CA . SER A 1 81 ? -8.080 5.173 12.914 1.00 72.44 81 SER A CA 1
ATOM 685 C C . SER A 1 81 ? -8.940 6.115 13.741 1.00 72.44 81 SER A C 1
ATOM 687 O O . SER A 1 81 ? -8.689 7.318 13.765 1.00 72.44 81 SER A O 1
ATOM 689 N N . ARG A 1 82 ? -9.952 5.570 14.416 1.00 75.00 82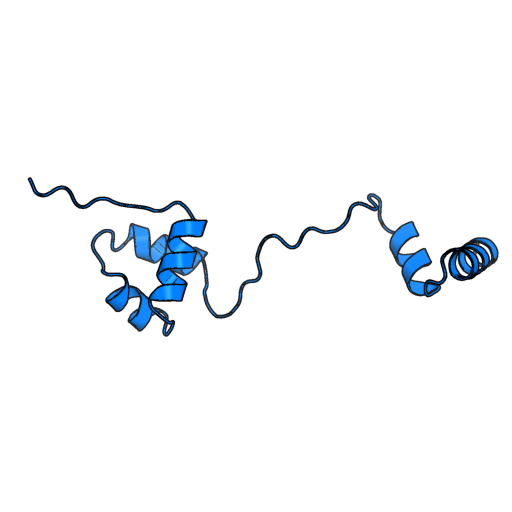 ARG A N 1
ATOM 690 C CA . ARG A 1 82 ? -10.794 6.314 15.351 1.00 75.00 82 ARG A CA 1
ATOM 691 C C . ARG A 1 82 ? -10.686 5.667 16.721 1.00 75.00 82 ARG A C 1
ATOM 693 O O . ARG A 1 82 ? -10.965 4.480 16.875 1.00 75.00 82 ARG A O 1
ATOM 700 N N . LYS A 1 83 ? -10.306 6.465 17.716 1.00 73.12 83 LYS A N 1
ATOM 701 C CA . LYS A 1 83 ? -10.414 6.093 19.125 1.00 73.12 83 LYS A CA 1
ATOM 702 C C . LYS A 1 83 ? -11.820 6.458 19.592 1.00 73.12 83 LYS A C 1
ATOM 704 O O . LYS A 1 83 ? -12.247 7.595 19.410 1.00 73.12 83 LYS A O 1
ATOM 709 N N . LYS A 1 84 ? -12.550 5.491 20.146 1.00 72.44 84 LYS A N 1
ATOM 710 C CA . LYS A 1 84 ? -13.817 5.770 20.827 1.00 72.44 84 LYS A CA 1
ATOM 711 C C . LYS A 1 84 ? -13.462 6.407 22.170 1.00 72.44 84 LYS A C 1
ATOM 713 O O . LYS A 1 84 ? -12.779 5.773 22.972 1.00 72.44 84 LYS A O 1
ATOM 718 N N . ASN A 1 85 ? -13.846 7.662 22.370 1.00 72.12 85 ASN A N 1
ATOM 719 C CA . ASN A 1 85 ? -13.737 8.313 23.668 1.00 72.12 85 ASN A CA 1
ATOM 720 C C . ASN A 1 85 ? -15.075 8.111 24.374 1.00 72.12 85 ASN A C 1
ATOM 722 O O . ASN A 1 85 ? -16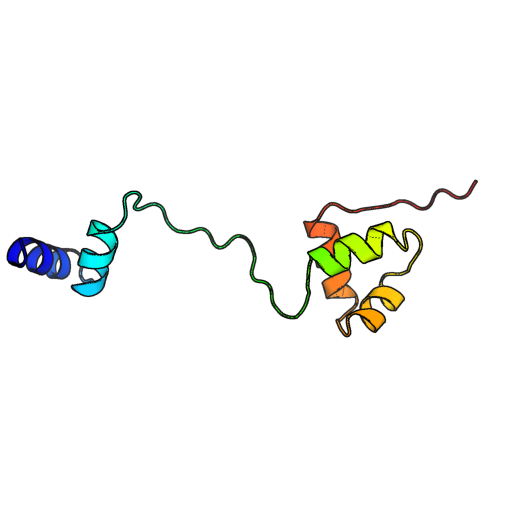.107 8.520 23.849 1.00 72.12 85 ASN A O 1
ATOM 726 N N . THR A 1 86 ? -15.048 7.433 25.516 1.00 64.06 86 THR A N 1
ATOM 727 C CA . THR A 1 86 ? -16.188 7.364 26.430 1.00 64.06 86 THR A CA 1
ATOM 728 C C . THR A 1 86 ? -16.237 8.702 27.160 1.00 64.06 86 THR A C 1
ATOM 730 O O . THR A 1 86 ? -15.295 9.019 27.887 1.00 64.06 86 THR A O 1
ATOM 733 N N . THR A 1 87 ? -17.254 9.516 26.886 1.00 55.69 87 THR A N 1
ATOM 734 C CA . THR A 1 87 ? -17.633 10.637 27.757 1.00 55.69 87 THR A CA 1
ATOM 735 C C . THR A 1 87 ? -18.601 10.117 28.801 1.00 55.69 87 THR A C 1
ATOM 737 O O . THR A 1 87 ? -19.455 9.286 28.417 1.00 55.69 87 THR A O 1
#

Radius of gyration: 23.06 Å; chains: 1; bounding box: 45×22×66 Å

Foldseek 3Di:
DLVVLVVVCVVVVHDSVVSVVCVPDPDPDDDDPPDDDDLDDLVVLVVCCVVCVPDDLVVVCVVSVHDSVVSVVSCVVVVPDDDDDDD

Sequence (87 aa):
MEAKQAEAARRYQVSRWCVQDWCKRENLNPVKVTRRSRKLDWNALKRDVQEHPDALLRERAERFGVNIKAIWYALKQMKQSRKKNTT

pLDDT: mean 83.91, std 7.89, range [55.69, 93.62]